Protein AF-A0A2T6ZK04-F1 (afdb_monomer)

Solvent-accessible surface area (backbone atoms only — not comparable to full-atom values): 5950 Å² total; per-residue (Å²): 141,82,86,78,81,76,78,83,71,52,70,70,60,54,52,53,50,53,51,56,56,66,71,62,69,78,80,78,66,88,85,52,74,98,58,78,58,66,73,58,50,54,49,48,51,53,45,33,52,49,27,59,51,40,51,54,49,43,73,79,47,83,44,73,69,55,51,56,50,27,62,67,30,47,61,54,37,50,54,49,50,53,50,52,50,52,50,51,53,52,55,50,57,60,62,76,76,111

pLDDT: mean 76.39, std 15.2, range [36.91, 92.81]

Structure (mmCIF, N/CA/C/O backbone):
data_AF-A0A2T6ZK04-F1
#
_entry.id   AF-A0A2T6ZK04-F1
#
loop_
_atom_site.group_PDB
_atom_site.id
_atom_site.type_symbol
_atom_site.label_atom_id
_atom_site.label_alt_id
_atom_site.label_comp_id
_atom_site.label_asym_id
_atom_site.label_entity_id
_atom_site.label_s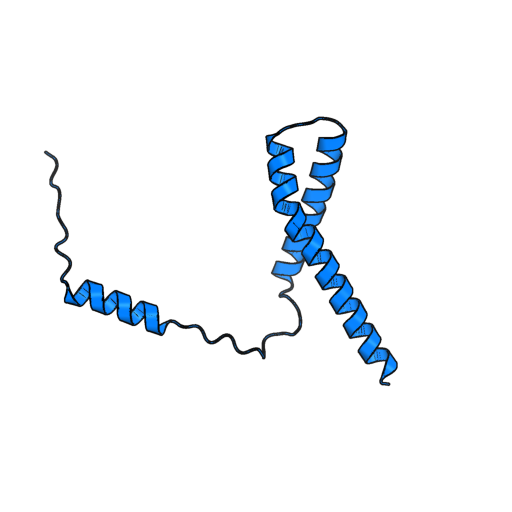eq_id
_atom_site.pdbx_PDB_ins_code
_atom_site.Cartn_x
_atom_site.Cartn_y
_atom_site.Cartn_z
_atom_site.occupancy
_atom_site.B_iso_or_equiv
_atom_site.auth_seq_id
_atom_site.auth_comp_id
_atom_site.auth_asym_id
_atom_site.auth_atom_id
_atom_site.pdbx_PDB_model_num
ATOM 1 N N . MET A 1 1 ? 16.260 -4.829 47.580 1.00 36.91 1 MET A N 1
ATOM 2 C CA . MET A 1 1 ? 17.558 -5.116 46.929 1.00 36.91 1 MET A CA 1
ATOM 3 C C . MET A 1 1 ? 17.395 -4.903 45.430 1.00 36.91 1 MET A C 1
ATOM 5 O O . MET A 1 1 ? 16.791 -5.739 44.778 1.00 36.91 1 MET A O 1
ATOM 9 N N . ILE A 1 2 ? 17.830 -3.757 44.896 1.00 43.19 2 ILE A N 1
ATOM 10 C CA . ILE A 1 2 ? 17.818 -3.479 43.449 1.00 43.19 2 ILE A CA 1
ATOM 11 C C . ILE A 1 2 ? 19.237 -3.049 43.075 1.00 43.19 2 ILE A C 1
ATOM 13 O O . ILE A 1 2 ? 19.604 -1.885 43.224 1.00 43.19 2 ILE A O 1
ATOM 17 N N . SER A 1 3 ? 20.051 -4.012 42.643 1.00 40.56 3 SER A N 1
ATOM 18 C CA . SER A 1 3 ? 21.375 -3.750 42.079 1.00 40.56 3 SER A CA 1
ATOM 19 C C . SER A 1 3 ? 21.208 -3.163 40.681 1.00 40.56 3 SER A C 1
ATOM 21 O O . SER A 1 3 ? 20.950 -3.879 39.717 1.00 40.56 3 SER A O 1
ATOM 23 N N . ARG A 1 4 ? 21.344 -1.842 40.561 1.00 50.66 4 ARG A N 1
ATOM 24 C CA . ARG A 1 4 ? 21.503 -1.166 39.270 1.00 50.66 4 ARG A CA 1
ATOM 25 C C . ARG A 1 4 ? 22.953 -1.350 38.818 1.00 50.66 4 ARG A C 1
ATOM 27 O O . ARG A 1 4 ? 23.817 -0.564 39.192 1.00 50.66 4 ARG A O 1
ATOM 34 N N . MET A 1 5 ? 23.234 -2.398 38.042 1.00 48.59 5 MET A N 1
ATOM 35 C CA . MET A 1 5 ? 24.514 -2.512 37.336 1.00 48.59 5 MET A CA 1
ATOM 36 C C . MET A 1 5 ? 24.555 -1.452 36.233 1.00 48.59 5 MET A C 1
ATOM 38 O O . MET A 1 5 ? 24.001 -1.633 35.153 1.00 48.59 5 MET A O 1
ATOM 42 N N . ALA A 1 6 ? 25.191 -0.319 36.519 1.00 60.34 6 ALA A N 1
ATOM 43 C CA . ALA A 1 6 ? 25.561 0.645 35.498 1.00 60.34 6 ALA A CA 1
ATOM 44 C C . ALA A 1 6 ? 26.675 0.025 34.641 1.00 60.34 6 ALA A C 1
ATOM 46 O O . ALA A 1 6 ? 27.820 -0.090 35.076 1.00 60.34 6 ALA A O 1
ATOM 47 N N . THR A 1 7 ? 26.344 -0.416 33.427 1.00 63.53 7 THR A N 1
ATOM 48 C CA . THR A 1 7 ? 27.336 -0.860 32.444 1.00 63.53 7 THR A CA 1
ATOM 49 C C . THR A 1 7 ? 28.145 0.349 31.987 1.00 63.53 7 THR A C 1
ATOM 51 O O . THR A 1 7 ? 27.724 1.091 31.096 1.00 63.53 7 THR A O 1
ATOM 54 N N . TYR A 1 8 ? 29.301 0.565 32.617 1.00 67.19 8 TYR A N 1
ATOM 55 C CA . TYR A 1 8 ? 30.255 1.599 32.226 1.00 67.19 8 TYR A CA 1
ATOM 56 C C . TYR A 1 8 ? 30.794 1.255 30.834 1.00 67.19 8 TYR A C 1
ATOM 58 O O . TYR A 1 8 ? 31.702 0.444 30.663 1.00 67.19 8 TYR A O 1
ATOM 66 N N . THR A 1 9 ? 30.162 1.815 29.806 1.00 70.25 9 THR A N 1
ATOM 67 C CA . THR A 1 9 ? 30.551 1.571 28.419 1.00 70.25 9 THR A CA 1
ATOM 68 C C . THR A 1 9 ? 31.604 2.605 28.056 1.00 70.25 9 THR A C 1
ATOM 70 O O . THR A 1 9 ? 31.360 3.804 28.159 1.00 70.25 9 THR A O 1
ATOM 73 N N . CYS A 1 10 ? 32.795 2.157 27.667 1.00 80.69 10 CYS A N 1
ATOM 74 C CA . CYS A 1 10 ? 33.911 3.059 27.413 1.00 80.69 10 CYS A CA 1
ATOM 75 C C . CYS A 1 10 ? 33.597 4.044 26.269 1.00 80.69 10 CYS A C 1
ATOM 77 O O . CYS A 1 10 ? 32.984 3.658 25.272 1.00 80.69 10 CYS A O 1
ATOM 79 N N . HIS A 1 11 ? 34.057 5.299 26.352 1.00 72.94 11 HIS A N 1
ATOM 80 C CA . HIS A 1 11 ? 33.819 6.296 25.292 1.00 72.94 11 HIS A CA 1
ATOM 81 C C . HIS A 1 11 ? 34.332 5.811 23.920 1.00 72.94 11 HIS A C 1
ATOM 83 O O . HIS A 1 11 ? 33.678 5.979 22.892 1.00 72.94 11 HIS A O 1
ATOM 89 N N . ARG A 1 12 ? 35.454 5.077 23.916 1.00 70.25 12 ARG A N 1
ATOM 90 C CA . ARG A 1 12 ? 36.035 4.423 22.729 1.00 70.25 12 ARG A CA 1
ATOM 91 C C . ARG A 1 12 ? 35.103 3.372 22.106 1.00 70.25 12 ARG A C 1
ATOM 93 O O . ARG A 1 12 ? 35.085 3.194 20.893 1.00 70.25 12 ARG A O 1
ATOM 100 N N . CYS A 1 13 ? 34.296 2.710 22.930 1.00 74.69 13 CYS A N 1
ATOM 101 C CA . CYS A 1 13 ? 33.348 1.669 22.550 1.00 74.69 13 CYS A CA 1
ATOM 102 C C . CYS A 1 13 ? 32.076 2.270 21.924 1.00 74.69 13 CYS A C 1
ATOM 104 O O . CYS A 1 13 ? 31.483 1.673 21.024 1.00 74.69 13 CYS A O 1
ATOM 106 N N . VAL A 1 14 ? 31.662 3.455 22.389 1.00 72.56 14 VAL A N 1
ATOM 107 C CA . VAL A 1 14 ? 30.543 4.226 21.822 1.00 72.56 14 VAL A CA 1
ATOM 108 C C . VAL A 1 14 ? 30.942 4.806 20.463 1.00 72.56 14 VAL A C 1
ATOM 110 O O . VAL A 1 14 ? 30.241 4.596 19.474 1.00 72.56 14 VAL A O 1
ATOM 113 N N . PHE A 1 15 ? 32.123 5.423 20.379 1.00 69.75 15 PHE A N 1
ATOM 114 C CA . PHE A 1 15 ? 32.655 5.958 19.122 1.00 69.75 15 PHE A CA 1
ATOM 115 C C . PHE A 1 15 ? 32.934 4.870 18.077 1.00 69.75 15 PHE A C 1
ATOM 117 O O . PHE A 1 15 ? 32.605 5.038 16.905 1.00 69.75 15 PHE A O 1
ATOM 124 N N . GLY A 1 16 ? 33.467 3.715 18.490 1.00 65.75 16 GLY A N 1
ATOM 125 C CA . GLY A 1 16 ? 33.693 2.584 17.586 1.00 65.75 16 GLY A CA 1
ATOM 126 C C . GLY A 1 16 ? 32.404 2.020 16.973 1.00 65.75 16 GLY A C 1
ATOM 127 O O . GLY A 1 16 ? 32.406 1.603 15.814 1.00 65.75 16 GLY A O 1
ATOM 128 N N . ARG A 1 17 ? 31.284 2.044 17.712 1.00 63.56 17 ARG A N 1
ATOM 129 C CA . ARG A 1 17 ? 29.964 1.657 17.181 1.00 63.56 17 ARG A CA 1
ATOM 130 C C . ARG A 1 17 ? 29.403 2.688 16.205 1.00 63.56 17 ARG A C 1
ATOM 132 O O . ARG A 1 17 ? 28.879 2.292 15.168 1.00 63.56 17 ARG A O 1
ATOM 139 N N . LEU A 1 18 ? 29.544 3.979 16.503 1.00 63.19 18 LEU A N 1
ATOM 140 C CA . LEU A 1 18 ? 29.098 5.064 15.620 1.00 63.19 18 LEU A CA 1
ATOM 141 C C . LEU A 1 18 ? 29.829 5.033 14.272 1.00 63.19 18 LEU A C 1
ATOM 143 O O . LEU A 1 18 ? 29.189 5.116 13.227 1.00 63.19 18 LEU A O 1
ATOM 147 N N . LEU A 1 19 ? 31.146 4.813 14.286 1.00 60.41 19 LEU A N 1
ATOM 148 C CA . LEU A 1 19 ? 31.934 4.694 13.058 1.00 60.41 19 LEU A CA 1
ATOM 149 C C . LEU A 1 19 ? 31.547 3.447 12.250 1.00 60.41 19 LEU A C 1
ATOM 151 O O . LEU A 1 19 ? 31.339 3.548 11.046 1.00 60.41 19 LEU A O 1
ATOM 155 N N . ARG A 1 20 ? 31.359 2.280 12.887 1.00 58.91 20 ARG A N 1
ATOM 156 C CA . ARG A 1 20 ? 30.884 1.072 12.177 1.00 58.91 20 ARG A CA 1
ATOM 157 C C . ARG A 1 20 ? 29.493 1.243 11.560 1.00 58.91 20 ARG A C 1
ATOM 159 O O . ARG A 1 20 ? 29.263 0.701 10.486 1.00 58.91 20 ARG A O 1
ATOM 166 N N . SER A 1 21 ? 28.598 1.986 12.212 1.00 58.81 21 SER A N 1
ATOM 167 C CA . SER A 1 21 ? 27.274 2.331 11.675 1.00 58.81 21 SER A CA 1
ATOM 168 C C . SER A 1 21 ? 27.382 3.228 10.435 1.00 58.81 21 SER A C 1
ATOM 170 O O . SER A 1 21 ? 26.755 2.954 9.415 1.00 58.81 21 SER A O 1
ATOM 172 N N . ALA A 1 22 ? 28.251 4.244 10.475 1.00 60.31 22 ALA A N 1
ATOM 173 C CA . ALA A 1 22 ? 28.469 5.153 9.348 1.00 60.31 22 ALA A CA 1
ATOM 174 C C . ALA A 1 22 ? 29.047 4.448 8.103 1.00 60.31 22 ALA A C 1
ATOM 176 O O . ALA A 1 22 ? 28.723 4.815 6.977 1.00 60.31 22 ALA A O 1
ATOM 177 N N . PHE A 1 23 ? 29.853 3.397 8.292 1.00 58.03 23 PHE A N 1
ATOM 178 C CA . PHE A 1 23 ? 30.409 2.594 7.195 1.00 58.03 23 PHE A CA 1
ATOM 179 C C . PHE A 1 23 ? 29.443 1.542 6.620 1.00 58.03 23 PHE A C 1
ATOM 181 O O . PHE A 1 23 ? 29.790 0.868 5.653 1.00 58.03 23 PHE A O 1
ATOM 188 N N . GLN A 1 24 ? 28.220 1.412 7.148 1.00 61.66 24 GLN A N 1
ATOM 189 C CA . GLN A 1 24 ? 27.156 0.595 6.546 1.00 61.66 24 GLN A CA 1
ATOM 190 C C . GLN A 1 24 ? 26.267 1.408 5.589 1.00 61.66 24 GLN A C 1
ATOM 192 O O . GLN A 1 24 ? 25.062 1.175 5.487 1.00 61.66 24 GLN A O 1
ATOM 197 N N . LEU A 1 25 ? 26.854 2.346 4.845 1.00 63.22 25 LEU A N 1
ATOM 198 C CA . LEU A 1 25 ? 26.214 2.926 3.668 1.00 63.22 25 LEU A CA 1
ATOM 199 C C . LEU A 1 25 ? 26.089 1.826 2.604 1.00 63.22 25 LEU A C 1
ATOM 201 O O . LEU A 1 25 ? 27.010 1.569 1.831 1.00 63.22 25 LEU A O 1
ATOM 205 N N . ARG A 1 26 ? 24.945 1.131 2.584 1.00 63.69 26 ARG A N 1
ATOM 206 C CA . ARG A 1 26 ? 24.560 0.269 1.461 1.00 63.69 26 ARG A CA 1
ATOM 207 C C . ARG A 1 26 ? 24.479 1.144 0.212 1.00 63.69 26 ARG A C 1
ATOM 209 O O . ARG A 1 26 ? 23.499 1.856 0.018 1.00 63.69 26 ARG A O 1
ATOM 216 N N . PHE A 1 27 ? 25.492 1.065 -0.643 1.00 60.41 27 PHE A N 1
ATOM 217 C CA . PHE A 1 27 ? 25.380 1.518 -2.022 1.00 60.41 27 PHE A CA 1
ATO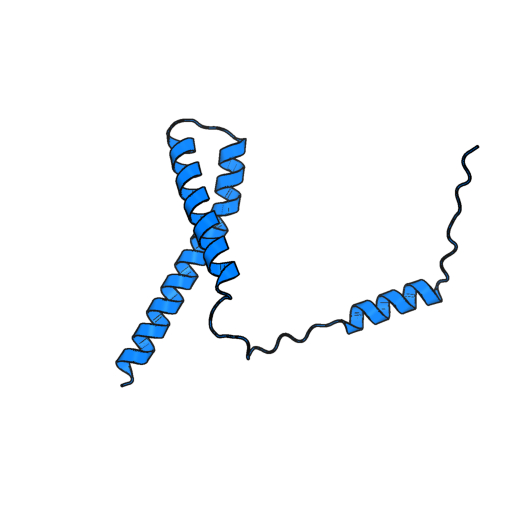M 218 C C . PHE A 1 27 ? 24.352 0.628 -2.724 1.00 60.41 27 PHE A C 1
ATOM 220 O O . PHE A 1 27 ? 24.604 -0.545 -2.993 1.00 60.41 27 PHE A O 1
ATOM 227 N N . GLN A 1 28 ? 23.161 1.169 -2.970 1.00 58.09 28 GLN A N 1
ATOM 228 C CA . GLN A 1 28 ? 22.163 0.520 -3.808 1.00 58.09 28 GLN A CA 1
ATOM 229 C C . GLN A 1 28 ? 22.526 0.846 -5.262 1.00 58.09 28 GLN A C 1
ATOM 231 O O . GLN A 1 28 ? 22.356 1.978 -5.708 1.00 58.09 28 GLN A O 1
ATOM 236 N N . SER A 1 29 ? 23.099 -0.113 -5.992 1.00 58.44 29 SER A N 1
ATOM 237 C CA . SER A 1 29 ? 23.317 0.056 -7.430 1.00 58.44 29 SER A CA 1
ATOM 238 C C . SER A 1 29 ? 21.960 0.151 -8.129 1.00 58.44 29 SER A C 1
ATOM 240 O O . SER A 1 29 ? 21.108 -0.711 -7.914 1.00 58.44 29 SER A O 1
ATOM 242 N N . SER A 1 30 ? 21.776 1.127 -9.016 1.00 60.38 30 SER A N 1
ATOM 243 C CA . SER A 1 30 ? 20.589 1.244 -9.881 1.00 60.38 30 SER A CA 1
ATOM 244 C C . SER A 1 30 ? 20.423 0.077 -10.869 1.00 60.38 30 SER A C 1
ATOM 246 O O . SER A 1 30 ? 19.406 -0.012 -11.548 1.00 60.38 30 SER A O 1
ATOM 248 N N . VAL A 1 31 ? 21.378 -0.860 -10.911 1.00 56.25 31 VAL A N 1
ATOM 249 C CA . VAL A 1 31 ? 21.324 -2.129 -11.661 1.00 56.25 31 VAL A CA 1
ATOM 250 C C . VAL A 1 31 ? 20.538 -3.208 -10.890 1.00 56.25 31 VAL A C 1
ATOM 252 O O . VAL A 1 31 ? 20.889 -4.385 -10.880 1.00 56.25 31 VAL A O 1
ATOM 255 N N . GLY A 1 32 ? 19.495 -2.802 -10.167 1.00 59.03 32 GLY A N 1
ATOM 256 C CA . GLY A 1 32 ? 18.512 -3.727 -9.610 1.00 59.03 32 GLY A CA 1
ATOM 257 C C . GLY A 1 32 ? 17.554 -4.221 -10.700 1.00 59.03 32 GLY A C 1
ATOM 258 O O . GLY A 1 32 ? 17.509 -3.642 -11.789 1.00 59.03 32 GLY A O 1
ATOM 259 N N . PRO A 1 33 ? 16.770 -5.281 -10.442 1.00 59.78 33 PRO A N 1
ATOM 260 C CA . PRO A 1 33 ? 15.706 -5.678 -11.356 1.00 59.78 33 PRO A CA 1
ATOM 261 C C . PRO A 1 33 ? 14.807 -4.470 -11.659 1.00 59.78 33 PRO A C 1
ATOM 263 O O . PRO A 1 33 ? 14.380 -3.762 -10.748 1.00 59.78 33 PRO A O 1
ATOM 266 N N . LYS A 1 34 ? 14.510 -4.241 -12.947 1.00 66.94 34 LYS A N 1
ATOM 267 C CA . LYS A 1 34 ? 13.603 -3.170 -13.418 1.00 66.94 34 LYS A CA 1
ATOM 268 C C . LYS A 1 34 ? 12.171 -3.327 -12.881 1.00 66.94 34 LYS A C 1
ATOM 270 O O . LYS A 1 34 ? 11.352 -2.426 -13.024 1.00 66.94 34 LYS A O 1
ATOM 275 N N . PHE A 1 35 ? 11.880 -4.478 -12.278 1.00 71.94 35 PHE A N 1
ATOM 276 C CA . PHE A 1 35 ? 10.588 -4.861 -11.738 1.00 71.94 35 PHE A CA 1
ATOM 277 C C . PHE A 1 35 ? 10.683 -5.091 -10.230 1.00 71.94 35 PHE A C 1
ATOM 279 O O . PHE A 1 35 ? 11.725 -5.490 -9.703 1.00 71.94 35 PHE A O 1
ATOM 286 N N . LEU A 1 36 ? 9.574 -4.842 -9.535 1.00 75.38 36 LEU A N 1
ATOM 287 C CA . LEU A 1 36 ? 9.446 -5.151 -8.120 1.00 75.38 36 LEU A CA 1
ATOM 288 C C . LEU A 1 36 ? 9.539 -6.665 -7.914 1.00 75.38 36 LEU A C 1
ATOM 290 O O . LEU A 1 36 ? 9.078 -7.445 -8.742 1.00 75.38 36 LEU A O 1
ATOM 294 N N . ALA A 1 37 ? 10.099 -7.080 -6.779 1.00 83.75 37 ALA A N 1
ATOM 295 C CA . ALA A 1 37 ? 10.083 -8.485 -6.394 1.00 83.75 37 ALA A CA 1
ATOM 296 C C . ALA A 1 37 ? 8.632 -8.992 -6.282 1.00 83.75 37 ALA A C 1
ATOM 298 O O . ALA A 1 37 ? 7.799 -8.340 -5.646 1.00 83.75 37 ALA A O 1
ATOM 299 N N . ASP A 1 38 ? 8.345 -10.181 -6.818 1.00 83.12 38 ASP A N 1
ATOM 300 C CA . ASP A 1 38 ? 6.985 -10.747 -6.879 1.00 83.12 38 ASP A CA 1
ATOM 301 C C . ASP A 1 38 ? 6.283 -10.807 -5.516 1.00 83.12 38 ASP A C 1
ATOM 303 O O . ASP A 1 38 ? 5.078 -10.575 -5.401 1.00 83.12 38 ASP A O 1
ATOM 307 N N . GLY A 1 39 ? 7.039 -11.070 -4.445 1.00 86.38 39 GLY A N 1
ATOM 308 C CA . GLY A 1 39 ? 6.508 -11.081 -3.081 1.00 86.38 39 GLY A CA 1
ATOM 309 C C . GLY A 1 39 ? 6.000 -9.710 -2.618 1.00 86.38 39 GLY A C 1
ATOM 310 O O . GLY A 1 39 ? 4.980 -9.629 -1.930 1.00 86.38 39 GLY A O 1
ATOM 311 N N . LEU A 1 40 ? 6.672 -8.627 -3.022 1.00 85.81 40 LEU A N 1
ATOM 312 C CA . LEU A 1 40 ? 6.225 -7.261 -2.741 1.00 85.81 40 LEU A CA 1
ATOM 313 C C . LEU A 1 40 ? 4.992 -6.912 -3.572 1.00 85.81 40 LEU A C 1
ATOM 315 O O . LEU A 1 40 ? 4.06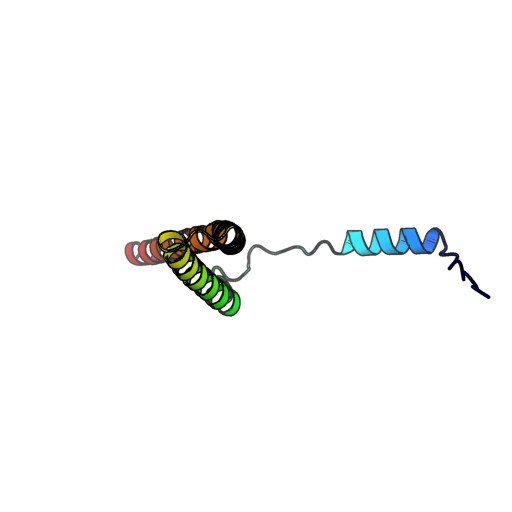0 -6.317 -3.035 1.00 85.81 40 LEU A O 1
ATOM 319 N N . LEU A 1 41 ? 4.949 -7.347 -4.834 1.00 88.44 41 LEU A N 1
ATOM 320 C CA . LEU A 1 41 ? 3.787 -7.164 -5.704 1.00 88.44 41 LEU A CA 1
ATOM 321 C C . LEU A 1 41 ? 2.538 -7.856 -5.160 1.00 88.44 41 LEU A C 1
ATOM 323 O O . LEU A 1 41 ? 1.504 -7.207 -5.003 1.00 88.44 41 LEU A O 1
ATOM 327 N N . ARG A 1 42 ? 2.637 -9.136 -4.779 1.00 89.38 42 ARG A N 1
ATOM 328 C CA . ARG A 1 42 ? 1.525 -9.865 -4.141 1.00 89.38 42 ARG A CA 1
ATOM 329 C C . ARG A 1 42 ? 1.033 -9.163 -2.884 1.00 89.38 42 ARG A C 1
ATOM 331 O O . ARG A 1 42 ? -0.171 -9.066 -2.661 1.00 89.38 42 ARG A O 1
ATOM 338 N N . ARG A 1 43 ? 1.956 -8.668 -2.057 1.00 90.56 43 ARG A N 1
ATOM 339 C CA . ARG A 1 43 ? 1.593 -7.963 -0.827 1.00 90.56 43 ARG A CA 1
ATOM 340 C C . ARG A 1 43 ? 0.892 -6.641 -1.122 1.00 90.56 43 ARG A C 1
ATOM 342 O O . ARG A 1 43 ? -0.116 -6.352 -0.488 1.00 90.56 43 ARG A O 1
ATOM 349 N N . ALA A 1 44 ? 1.385 -5.864 -2.084 1.00 89.81 44 ALA A N 1
ATOM 350 C CA . ALA A 1 44 ? 0.740 -4.625 -2.506 1.00 89.81 44 ALA A CA 1
ATOM 351 C C . ALA A 1 44 ? -0.682 -4.891 -3.028 1.00 89.81 44 ALA A C 1
ATOM 353 O O . ALA A 1 44 ? -1.619 -4.215 -2.609 1.00 89.81 44 ALA A O 1
ATOM 354 N N . GLN A 1 45 ? -0.869 -5.925 -3.856 1.00 91.44 45 GLN A N 1
ATOM 355 C CA . GLN A 1 45 ? -2.188 -6.336 -4.354 1.00 91.44 45 GLN A CA 1
ATOM 356 C C . GLN A 1 45 ? -3.134 -6.728 -3.217 1.00 91.44 45 GLN A C 1
ATOM 358 O O . GLN A 1 45 ? -4.281 -6.289 -3.184 1.00 91.44 45 GLN A O 1
ATOM 363 N N . GLN A 1 46 ? -2.648 -7.504 -2.246 1.00 92.81 46 GLN A N 1
ATOM 364 C CA . GLN A 1 46 ? -3.438 -7.884 -1.078 1.00 92.81 46 GLN A CA 1
ATOM 365 C C . GLN A 1 46 ? -3.887 -6.657 -0.270 1.00 92.81 46 GLN A C 1
ATOM 367 O O . GLN A 1 46 ? -5.054 -6.570 0.104 1.00 92.81 46 GLN A O 1
ATOM 372 N N . LEU A 1 47 ? -2.987 -5.695 -0.044 1.00 91.75 47 LEU A N 1
ATOM 373 C CA . LEU A 1 47 ? -3.299 -4.447 0.659 1.00 91.75 47 LEU A CA 1
ATOM 374 C C . LEU A 1 47 ? -4.277 -3.563 -0.128 1.00 91.75 47 LEU A C 1
ATOM 376 O O . LEU A 1 47 ? -5.151 -2.941 0.470 1.00 91.75 47 LEU A O 1
ATOM 380 N N . SER A 1 48 ? -4.177 -3.540 -1.458 1.00 91.38 48 SER A N 1
ATOM 381 C CA . SER A 1 48 ? -5.129 -2.832 -2.321 1.00 91.38 48 SER A CA 1
ATOM 382 C C . SER A 1 48 ? -6.526 -3.462 -2.270 1.00 91.38 48 SER A C 1
ATOM 384 O O . SER A 1 48 ? -7.528 -2.753 -2.194 1.00 91.38 48 SER A O 1
ATOM 386 N N . ASN A 1 49 ? -6.611 -4.794 -2.263 1.00 92.12 49 ASN A N 1
ATOM 387 C CA . ASN A 1 49 ? -7.885 -5.497 -2.113 1.00 92.12 49 ASN A CA 1
ATOM 388 C C . ASN A 1 49 ? -8.501 -5.219 -0.738 1.00 92.12 49 ASN A C 1
ATOM 390 O O . ASN A 1 49 ? -9.694 -4.933 -0.641 1.00 92.12 49 ASN A O 1
ATOM 394 N N . GLU A 1 50 ? -7.680 -5.234 0.313 1.00 92.44 50 GLU A N 1
ATOM 395 C CA . GLU A 1 50 ? -8.105 -4.875 1.663 1.00 92.44 50 GLU A CA 1
ATOM 396 C C . GLU A 1 50 ? -8.639 -3.436 1.728 1.00 92.44 50 GLU A C 1
ATOM 398 O O . GLU A 1 50 ? -9.714 -3.222 2.280 1.00 92.44 50 GLU A O 1
ATOM 403 N N . HIS A 1 51 ? -7.954 -2.470 1.104 1.00 92.81 51 HIS A N 1
ATOM 404 C CA . HIS A 1 51 ? -8.423 -1.085 1.001 1.00 92.81 51 HIS A CA 1
ATOM 405 C C . HIS A 1 51 ? -9.823 -1.003 0.387 1.00 92.81 51 HIS A C 1
ATOM 407 O O . HIS A 1 51 ? -10.718 -0.421 0.989 1.00 92.81 51 HIS A O 1
ATOM 413 N N . SER A 1 52 ? -10.039 -1.662 -0.756 1.00 90.44 52 SER A N 1
ATOM 414 C CA . SER A 1 52 ? -11.346 -1.661 -1.426 1.00 90.44 52 SER A CA 1
ATOM 415 C C . SER A 1 52 ? -12.455 -2.306 -0.582 1.00 90.44 52 SER A C 1
ATOM 417 O O . SER A 1 52 ? -13.611 -1.891 -0.645 1.00 90.44 52 SER A O 1
ATOM 419 N N . GLY A 1 53 ? -12.114 -3.312 0.230 1.00 90.69 53 GLY A N 1
ATOM 420 C CA . GLY A 1 53 ? -13.043 -3.928 1.176 1.00 90.69 53 GLY A CA 1
ATOM 421 C C . GLY A 1 53 ? -13.390 -2.992 2.332 1.00 90.69 53 GLY A C 1
ATOM 422 O O . GLY A 1 53 ? -14.560 -2.868 2.688 1.00 90.69 53 GLY A O 1
ATOM 423 N N . LEU A 1 54 ? -12.390 -2.297 2.880 1.00 90.56 54 LEU A N 1
ATOM 424 C CA . LEU A 1 54 ? -12.583 -1.317 3.947 1.00 90.56 54 LEU A CA 1
ATOM 425 C C . LEU A 1 54 ? -13.385 -0.103 3.473 1.00 90.56 54 LEU A C 1
ATOM 427 O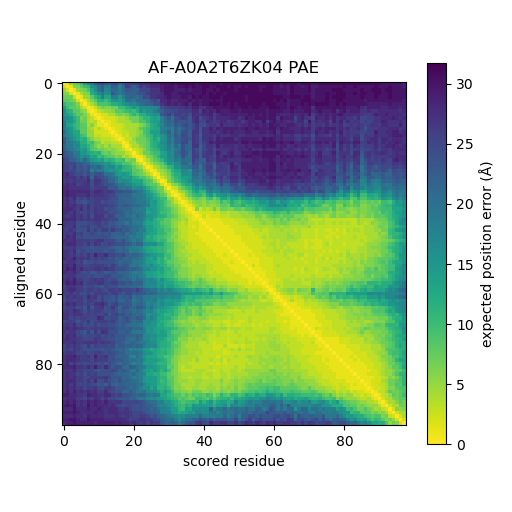 O . LEU A 1 54 ? -14.238 0.357 4.219 1.00 90.56 54 LEU A O 1
ATOM 431 N N . GLU A 1 55 ? -13.162 0.387 2.250 1.00 88.94 55 GLU A N 1
ATOM 432 C CA . GLU A 1 55 ? -13.948 1.485 1.668 1.00 88.94 55 GLU A CA 1
ATOM 433 C C . GLU A 1 55 ? -15.429 1.123 1.536 1.00 88.94 55 GLU A C 1
ATOM 435 O O . GLU A 1 55 ? -16.285 1.927 1.898 1.00 88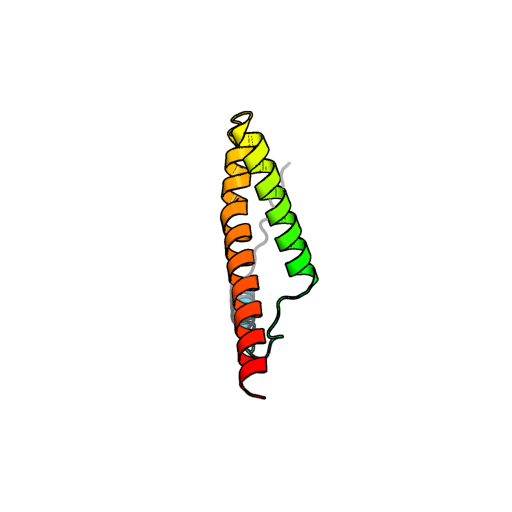.94 55 GLU A O 1
ATOM 440 N N . LYS A 1 56 ? -15.741 -0.102 1.090 1.00 91.19 56 LYS A N 1
ATOM 441 C CA . LYS A 1 56 ? -17.126 -0.596 1.032 1.00 91.19 56 LYS A CA 1
ATOM 442 C C . LYS A 1 56 ? -17.760 -0.652 2.421 1.00 91.19 56 LYS A C 1
ATOM 444 O O . LYS A 1 56 ? -18.851 -0.137 2.614 1.00 91.19 56 LYS A O 1
ATOM 449 N N . GLN A 1 57 ? -17.045 -1.206 3.400 1.00 88.88 57 GLN A N 1
ATOM 450 C CA . GLN A 1 57 ? -17.531 -1.271 4.783 1.00 88.88 57 GLN A CA 1
ATOM 451 C C . GLN A 1 57 ? -17.751 0.119 5.392 1.00 88.88 57 GLN A C 1
A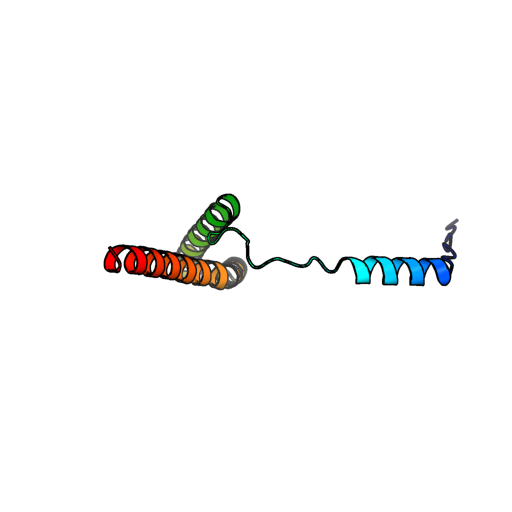TOM 453 O O . GLN A 1 57 ? -18.701 0.311 6.148 1.00 88.88 57 GLN A O 1
ATOM 458 N N . LEU A 1 58 ? -16.895 1.085 5.049 1.00 89.06 58 LEU A N 1
ATOM 459 C CA . LEU A 1 58 ? -17.029 2.475 5.478 1.00 89.06 58 LEU A CA 1
ATOM 460 C C . LEU A 1 58 ? -18.225 3.187 4.846 1.00 89.06 58 LEU A C 1
ATOM 462 O O . LEU A 1 58 ? -18.795 4.068 5.488 1.00 89.06 58 LEU A O 1
ATOM 466 N N . ALA A 1 59 ? -18.564 2.839 3.602 1.00 88.12 59 ALA A N 1
ATOM 467 C CA . ALA A 1 59 ? -19.721 3.388 2.906 1.00 88.12 59 ALA A CA 1
ATOM 468 C C . ALA A 1 59 ? -21.034 2.952 3.574 1.00 88.12 59 ALA A C 1
ATOM 470 O O . ALA A 1 59 ? -21.950 3.762 3.692 1.00 88.12 59 ALA A O 1
ATOM 471 N N . ASP A 1 60 ? -21.092 1.709 4.062 1.00 89.69 60 ASP A N 1
ATOM 472 C CA . ASP A 1 60 ? -22.261 1.169 4.763 1.00 89.69 60 ASP A CA 1
ATOM 473 C C . ASP A 1 60 ? -22.327 1.625 6.232 1.00 89.69 60 ASP A C 1
ATOM 475 O O . ASP A 1 60 ? -23.398 1.940 6.751 1.00 89.69 60 ASP A O 1
ATOM 479 N N . SER A 1 61 ? -21.184 1.660 6.928 1.00 86.50 61 SER A N 1
ATOM 480 C CA . SER A 1 61 ? -21.110 2.033 8.344 1.00 86.50 61 SER A CA 1
ATOM 481 C C . SER A 1 61 ? -19.779 2.697 8.698 1.00 86.50 61 SER A C 1
ATOM 483 O O . SER A 1 61 ? -18.702 2.113 8.569 1.00 86.50 61 SER A O 1
ATOM 485 N N . TYR A 1 62 ? -19.842 3.934 9.190 1.00 86.56 62 TYR A N 1
ATOM 486 C CA . TYR A 1 62 ? -18.635 4.679 9.526 1.00 86.56 62 TYR A CA 1
ATOM 487 C C . TYR A 1 62 ? -18.031 4.220 10.863 1.00 86.56 62 TYR A C 1
ATOM 489 O O . TYR A 1 62 ? -18.549 4.533 11.936 1.00 86.56 62 TYR A O 1
ATOM 497 N N . ASP A 1 63 ? -16.880 3.543 10.801 1.00 90.62 63 ASP A N 1
ATOM 498 C CA . ASP A 1 63 ? -16.016 3.257 11.953 1.00 90.62 63 ASP A CA 1
ATOM 499 C C . ASP A 1 63 ? -14.674 3.992 11.805 1.00 90.62 63 ASP A C 1
ATOM 501 O O . ASP A 1 63 ? -13.900 3.761 10.871 1.00 90.62 63 ASP A O 1
ATOM 505 N N . LYS A 1 64 ? -14.351 4.847 12.782 1.00 90.00 64 LYS A N 1
ATOM 506 C CA . LYS A 1 64 ? -13.103 5.622 12.849 1.00 90.00 64 LYS A CA 1
ATOM 507 C C . LYS A 1 64 ? -11.847 4.745 12.743 1.00 90.00 64 LYS A C 1
ATOM 509 O O . LYS A 1 64 ? -10.840 5.177 12.171 1.00 90.00 64 LYS A O 1
ATOM 514 N N . LYS A 1 65 ? -11.867 3.525 13.292 1.00 88.44 65 LYS A N 1
ATOM 515 C CA . LYS A 1 65 ? -10.716 2.607 13.244 1.00 88.44 65 LYS A CA 1
ATOM 516 C C . LYS A 1 65 ? -10.501 2.063 11.833 1.00 88.44 65 LYS A C 1
ATOM 518 O O . LYS A 1 65 ? -9.363 2.051 11.358 1.00 88.44 65 LYS A O 1
ATOM 523 N N . LEU A 1 66 ? -11.580 1.672 11.156 1.00 87.81 66 LEU A N 1
ATOM 524 C CA . LEU A 1 66 ? -11.535 1.207 9.768 1.00 87.81 66 LEU A CA 1
ATOM 525 C C . LEU A 1 66 ? -11.159 2.350 8.819 1.00 87.81 66 LEU A C 1
ATOM 527 O O . LEU A 1 66 ? -10.305 2.158 7.958 1.00 87.81 66 LEU A O 1
ATOM 531 N N . ALA A 1 67 ? -11.672 3.560 9.059 1.00 86.00 67 ALA A N 1
ATOM 532 C CA . ALA A 1 67 ? -11.348 4.759 8.287 1.00 86.00 67 ALA A CA 1
ATOM 533 C C . ALA A 1 67 ? -9.852 5.087 8.338 1.00 86.00 67 ALA A C 1
ATOM 535 O O . ALA A 1 67 ? -9.218 5.365 7.322 1.00 86.00 67 ALA A O 1
ATOM 536 N N . THR A 1 68 ? -9.261 4.990 9.532 1.00 90.31 68 THR A N 1
ATOM 537 C CA . THR A 1 68 ? -7.826 5.227 9.729 1.00 90.31 68 THR A CA 1
ATOM 538 C C . THR A 1 68 ? -6.989 4.182 8.991 1.00 90.31 68 THR A C 1
ATOM 540 O O . THR A 1 68 ? -5.945 4.501 8.424 1.00 90.31 68 THR A O 1
ATOM 543 N N . ARG A 1 69 ? -7.438 2.921 8.979 1.00 89.88 69 ARG A N 1
ATOM 544 C CA . ARG A 1 69 ? -6.758 1.842 8.257 1.00 89.88 69 ARG A CA 1
ATOM 545 C C . ARG A 1 69 ? -6.875 2.016 6.743 1.00 89.88 69 ARG A C 1
ATOM 547 O O . ARG A 1 69 ? -5.852 1.930 6.074 1.00 89.88 69 ARG A O 1
ATOM 554 N N . ALA A 1 70 ? -8.063 2.335 6.230 1.00 88.25 70 ALA A N 1
ATOM 555 C CA . ALA A 1 70 ? -8.273 2.659 4.822 1.00 88.25 70 ALA A CA 1
ATOM 556 C C . ALA A 1 70 ? -7.363 3.821 4.388 1.00 88.25 70 ALA A C 1
ATOM 558 O O . ALA A 1 70 ? -6.554 3.657 3.483 1.00 88.25 70 ALA A O 1
ATOM 559 N N . GLY A 1 71 ? -7.338 4.928 5.137 1.00 89.06 71 GLY A N 1
ATOM 560 C CA . GLY A 1 71 ? -6.455 6.062 4.834 1.00 89.06 71 GLY A CA 1
ATOM 561 C C . GLY A 1 71 ? -4.962 5.705 4.776 1.00 89.06 71 GLY A C 1
ATOM 562 O O . GLY A 1 71 ? -4.227 6.248 3.956 1.00 89.06 71 GLY A O 1
ATOM 563 N N . ARG A 1 72 ? -4.494 4.747 5.589 1.00 90.50 72 ARG A N 1
ATOM 564 C CA . ARG A 1 72 ? -3.103 4.254 5.526 1.00 90.50 72 ARG A CA 1
ATOM 565 C C . ARG A 1 72 ? -2.821 3.379 4.306 1.00 90.50 72 ARG A C 1
ATOM 567 O O . ARG A 1 72 ? -1.675 3.322 3.871 1.00 90.50 72 ARG A O 1
ATOM 574 N N . LEU A 1 73 ? -3.825 2.666 3.801 1.00 91.88 73 LEU A N 1
ATOM 575 C CA . LEU A 1 73 ? -3.697 1.798 2.630 1.00 91.88 73 LEU A CA 1
ATOM 576 C C . LEU A 1 73 ? -3.948 2.543 1.311 1.00 91.88 73 LEU A C 1
ATOM 578 O O . LEU A 1 73 ? -3.532 2.053 0.262 1.00 91.88 73 LEU A O 1
ATOM 582 N N . ALA A 1 74 ? -4.546 3.737 1.363 1.00 90.12 74 ALA A N 1
ATOM 583 C CA . ALA A 1 74 ? -4.820 4.570 0.196 1.00 90.12 74 ALA A CA 1
ATOM 584 C C . ALA A 1 74 ? -3.553 4.850 -0.627 1.00 90.12 74 ALA A C 1
ATOM 586 O O . ALA A 1 74 ? -3.534 4.590 -1.830 1.00 90.12 74 ALA A O 1
ATOM 587 N N . SER A 1 75 ? -2.461 5.270 0.022 1.00 89.69 75 SER A N 1
ATOM 588 C CA . SER A 1 75 ? -1.186 5.542 -0.659 1.00 89.69 75 SER A CA 1
ATOM 589 C C . SER A 1 75 ? -0.614 4.303 -1.348 1.00 89.69 75 SER A C 1
ATOM 591 O O . SER A 1 75 ? -0.172 4.381 -2.489 1.00 89.69 75 SER A O 1
ATOM 593 N N . VAL A 1 76 ? -0.689 3.137 -0.698 1.00 90.00 76 VAL A N 1
ATOM 594 C CA . VA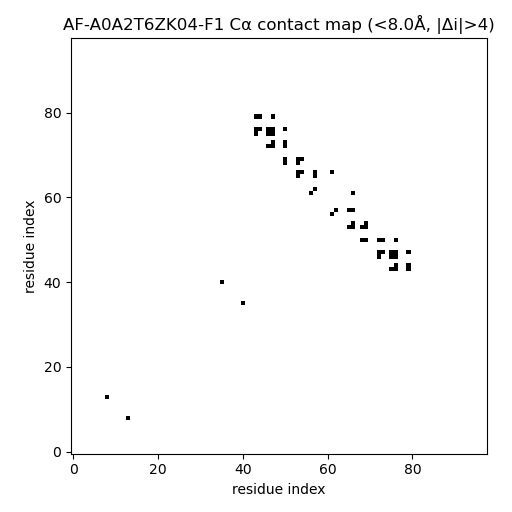L A 1 76 ? -0.234 1.864 -1.276 1.00 90.00 76 VAL A CA 1
ATOM 595 C C . VAL A 1 76 ? -1.062 1.505 -2.508 1.00 90.00 76 VAL A C 1
ATOM 597 O O . VAL A 1 76 ? -0.497 1.100 -3.520 1.00 90.00 76 VAL A O 1
ATOM 600 N N . SER A 1 77 ? -2.385 1.672 -2.441 1.00 89.06 77 SER A N 1
ATOM 601 C CA . SER A 1 77 ? -3.276 1.382 -3.568 1.00 89.06 77 SER A CA 1
ATOM 602 C C . SER A 1 77 ? -3.014 2.298 -4.769 1.00 89.06 77 SER A C 1
ATOM 604 O O . SER A 1 77 ? -3.017 1.834 -5.908 1.00 89.06 77 SER A O 1
ATOM 606 N N . GLN A 1 78 ? -2.718 3.577 -4.521 1.00 90.12 78 GLN A N 1
ATOM 607 C CA . GLN A 1 78 ? -2.397 4.547 -5.562 1.00 90.12 78 GLN A CA 1
ATOM 608 C C . GLN A 1 78 ? -1.047 4.237 -6.218 1.00 90.12 78 GLN A C 1
ATOM 610 O O . GLN A 1 78 ? -0.982 4.099 -7.436 1.00 90.12 78 GLN A O 1
ATOM 615 N N . SER A 1 79 ? 0.009 4.036 -5.426 1.00 87.44 79 SER A N 1
ATOM 616 C CA . SER A 1 79 ? 1.335 3.709 -5.962 1.00 87.44 79 SER A CA 1
ATOM 617 C C . SER A 1 79 ? 1.354 2.379 -6.725 1.00 87.44 79 SER A C 1
ATOM 619 O O . SER A 1 79 ? 2.139 2.215 -7.654 1.00 87.44 79 SER A O 1
ATOM 621 N N . LEU A 1 80 ? 0.488 1.422 -6.366 1.00 89.25 80 LEU A N 1
ATOM 622 C CA . LEU A 1 80 ? 0.329 0.175 -7.117 1.00 89.25 80 LEU A CA 1
ATOM 623 C C . LEU A 1 80 ? -0.249 0.441 -8.517 1.00 89.25 80 LEU A C 1
ATOM 625 O O . LEU A 1 80 ? 0.267 -0.105 -9.491 1.00 89.25 80 LEU A O 1
ATOM 629 N N . LYS A 1 81 ? -1.272 1.297 -8.635 1.00 89.50 81 LYS A N 1
ATOM 630 C CA . LYS A 1 81 ? -1.834 1.692 -9.939 1.00 89.50 81 LYS A CA 1
ATOM 631 C C . LYS A 1 81 ? -0.785 2.388 -10.801 1.00 89.50 81 LYS A C 1
ATOM 633 O O . LYS A 1 81 ? -0.527 1.938 -11.907 1.00 89.50 81 LYS A O 1
ATOM 638 N N . GLU A 1 82 ? -0.099 3.385 -10.244 1.00 89.44 82 GLU A N 1
ATOM 639 C CA . GLU A 1 82 ? 0.979 4.105 -10.937 1.00 89.44 82 GLU A CA 1
ATOM 640 C C . GLU A 1 82 ? 2.090 3.152 -11.411 1.00 89.44 82 GLU A C 1
ATOM 642 O O . GLU A 1 82 ? 2.600 3.280 -12.523 1.00 89.44 82 GLU A O 1
ATOM 647 N N . TYR A 1 83 ? 2.438 2.150 -10.598 1.00 87.50 83 TYR A N 1
ATOM 648 C CA . TYR A 1 83 ? 3.398 1.115 -10.975 1.00 87.50 83 TYR A CA 1
ATOM 649 C C . TYR A 1 83 ? 2.900 0.242 -12.137 1.00 87.50 83 TYR A C 1
ATOM 651 O O . TYR A 1 83 ? 3.661 -0.038 -13.064 1.00 87.50 83 TYR A O 1
ATOM 659 N N . GLN A 1 84 ? 1.636 -0.188 -12.108 1.00 87.44 84 GLN A N 1
ATOM 660 C CA . GLN A 1 84 ? 1.032 -0.968 -13.193 1.00 87.44 84 GLN A CA 1
ATOM 661 C C . GLN A 1 84 ? 0.950 -0.164 -14.492 1.00 87.44 84 GLN A C 1
ATOM 663 O O . GLN A 1 84 ? 1.307 -0.689 -15.546 1.00 87.44 84 GLN A O 1
ATOM 668 N N . ASP A 1 85 ? 0.565 1.108 -14.409 1.00 88.00 85 ASP A N 1
ATOM 669 C CA . ASP A 1 85 ? 0.501 2.020 -15.550 1.00 88.00 85 ASP A CA 1
ATOM 670 C C . ASP A 1 85 ? 1.894 2.247 -16.153 1.00 88.00 8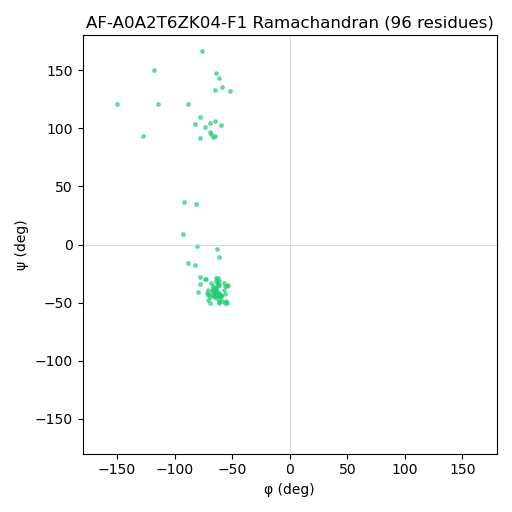5 ASP A C 1
ATOM 672 O O . ASP A 1 85 ? 2.069 2.188 -17.371 1.00 88.00 85 ASP A O 1
ATOM 676 N N . ALA A 1 86 ? 2.918 2.413 -15.310 1.00 86.62 86 ALA A N 1
ATOM 677 C CA . ALA A 1 86 ? 4.304 2.535 -15.755 1.00 86.62 86 ALA A CA 1
ATOM 678 C C . ALA A 1 86 ? 4.813 1.260 -16.449 1.00 86.62 86 ALA A C 1
ATOM 680 O O . ALA A 1 86 ? 5.502 1.350 -17.468 1.00 86.62 86 ALA A O 1
ATOM 681 N N . ILE A 1 87 ? 4.460 0.068 -15.946 1.00 86.19 87 ILE A N 1
ATOM 682 C CA . ILE A 1 87 ? 4.780 -1.196 -16.629 1.00 86.19 87 ILE A CA 1
ATOM 683 C C . ILE A 1 87 ? 4.067 -1.269 -17.977 1.00 86.19 87 ILE A C 1
ATOM 685 O O . ILE A 1 87 ? 4.698 -1.623 -18.973 1.00 86.19 87 ILE A O 1
ATOM 689 N N . ALA A 1 88 ? 2.776 -0.938 -18.022 1.00 83.88 88 ALA A N 1
ATOM 690 C CA . ALA A 1 88 ? 1.991 -0.971 -19.248 1.00 83.88 88 ALA A CA 1
ATOM 691 C C . ALA A 1 88 ? 2.595 -0.038 -20.310 1.00 83.88 88 ALA A C 1
ATOM 693 O O . ALA A 1 88 ? 2.875 -0.483 -21.425 1.00 83.88 88 ALA A O 1
ATOM 694 N N . ALA A 1 89 ? 2.914 1.205 -19.941 1.00 83.62 89 ALA A N 1
ATOM 695 C CA . ALA A 1 89 ? 3.584 2.170 -20.811 1.00 83.62 89 ALA A CA 1
ATOM 696 C C . ALA A 1 89 ? 4.965 1.676 -21.279 1.00 83.62 89 ALA A C 1
ATOM 698 O O . ALA A 1 89 ? 5.297 1.768 -22.462 1.00 83.62 89 ALA A O 1
ATOM 699 N N . CYS A 1 90 ? 5.760 1.088 -20.377 1.00 78.38 90 CYS A N 1
ATOM 700 C CA . CYS A 1 90 ? 7.067 0.531 -20.722 1.00 78.38 90 CYS A CA 1
ATOM 701 C C . CYS A 1 90 ? 6.937 -0.639 -21.714 1.00 78.38 90 CYS A C 1
ATOM 703 O O . CYS A 1 90 ? 7.645 -0.679 -22.721 1.00 78.38 90 CYS A O 1
ATOM 705 N N . SER A 1 91 ? 5.980 -1.544 -21.493 1.00 76.00 91 SER A N 1
ATOM 706 C CA . SER A 1 91 ? 5.710 -2.664 -22.400 1.00 76.00 91 SER A CA 1
ATOM 707 C C . SER A 1 91 ? 5.215 -2.211 -23.781 1.00 76.00 91 SER A C 1
ATOM 709 O O . SER A 1 91 ? 5.671 -2.744 -24.789 1.00 76.00 91 SER A O 1
ATOM 711 N N . GLN A 1 92 ? 4.369 -1.175 -23.853 1.00 69.88 92 GLN A N 1
ATOM 712 C CA . GLN A 1 92 ? 3.929 -0.586 -25.123 1.00 69.88 92 GLN A CA 1
ATOM 713 C C . GLN A 1 92 ? 5.082 0.072 -25.886 1.00 69.88 92 GLN A C 1
ATOM 715 O O . GLN A 1 92 ? 5.195 -0.107 -27.097 1.00 69.88 92 GLN A O 1
ATOM 720 N N . SER A 1 93 ? 5.977 0.784 -25.196 1.00 59.56 93 SER A N 1
ATOM 721 C CA . SER A 1 93 ? 7.129 1.433 -25.838 1.00 59.56 93 SER A CA 1
ATOM 722 C C . SER A 1 93 ? 8.124 0.441 -26.464 1.00 59.56 93 SER A C 1
ATOM 724 O O . SER A 1 93 ? 8.748 0.752 -27.479 1.00 59.56 93 SER A O 1
ATOM 726 N N . LEU A 1 94 ? 8.223 -0.777 -25.916 1.00 58.47 94 LEU A N 1
ATOM 727 C CA . LEU A 1 94 ? 9.018 -1.869 -26.490 1.00 58.47 94 LEU A CA 1
ATOM 728 C C . LEU A 1 94 ? 8.371 -2.474 -27.746 1.00 58.47 94 LEU A C 1
ATOM 730 O O . LEU A 1 94 ? 9.091 -2.927 -28.630 1.00 58.47 94 LEU A O 1
ATOM 734 N N . PHE A 1 95 ? 7.040 -2.449 -27.849 1.00 52.72 95 PHE A N 1
ATOM 735 C CA . PHE A 1 95 ? 6.304 -2.997 -28.993 1.00 52.72 95 PHE A CA 1
ATOM 736 C C . PHE A 1 95 ? 6.327 -2.073 -30.223 1.00 52.72 95 PHE A C 1
ATOM 738 O O . PHE A 1 95 ? 6.266 -2.552 -31.345 1.00 52.72 95 PHE A O 1
ATOM 745 N N . ILE A 1 96 ? 6.445 -0.754 -30.028 1.00 52.91 96 ILE A N 1
ATOM 746 C CA . ILE A 1 96 ? 6.456 0.245 -31.119 1.00 52.91 96 ILE A CA 1
ATOM 747 C C . ILE A 1 96 ? 7.849 0.382 -31.773 1.00 52.91 96 ILE A C 1
ATOM 749 O O . ILE A 1 96 ? 7.965 0.900 -32.879 1.00 52.91 96 ILE A O 1
ATOM 753 N N . 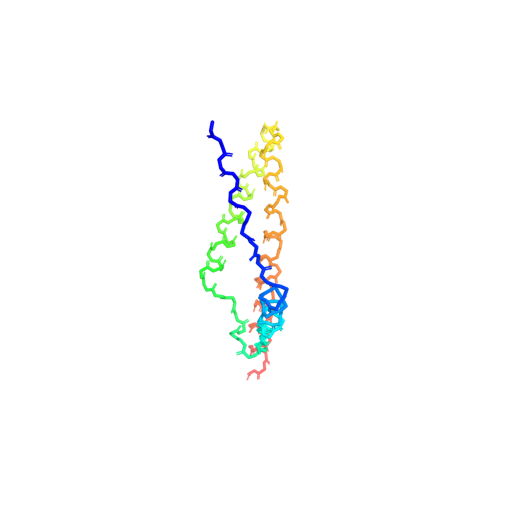SER A 1 97 ? 8.911 -0.083 -31.107 1.00 50.97 97 SER A N 1
ATOM 754 C CA . SER A 1 97 ? 10.294 -0.026 -31.620 1.00 50.97 97 SER A CA 1
ATOM 755 C C . SER A 1 97 ? 10.744 -1.289 -32.380 1.00 50.97 97 SER A C 1
ATOM 757 O O . SER A 1 97 ? 11.936 -1.416 -32.659 1.00 50.97 97 SER A O 1
ATOM 759 N N . SER A 1 98 ? 9.833 -2.230 -32.668 1.00 47.62 98 SER A N 1
ATOM 760 C CA . SER A 1 98 ? 10.079 -3.453 -33.463 1.00 47.62 98 SER A CA 1
ATOM 761 C C . SER A 1 98 ? 9.327 -3.389 -34.787 1.00 47.62 98 SER A C 1
ATOM 763 O O . SER A 1 98 ? 9.882 -3.887 -35.789 1.00 47.62 98 SER A O 1
#

Secondary structure (DSSP, 8-state):
----------HHHHHHHHHHHHT------S-S-SS--HHHHHHHHHHHHHHHHHHHHHHHS--HHHHHHHHHHHHHHHHHHHHHHHHHHHHHHHHHT-

Foldseek 3Di:
DDDPPPPPQDPVNVVVVVVVVVVPPPPDPPPDPPDDDVVVLVVLVVLLVLLVVLVVVCVVPNDPVSVVSNVVSVVSNVVSVVRVVVVVVVVVVVVVVD

Organism: Tuber borchii (NCBI:txid42251)

Radius of gyration: 23.81 Å; Cα contacts (8 Å, |Δi|>4): 31; chains: 1; bounding box: 58×17×80 Å

Sequence (98 aa):
MISRMATYTCHRCVFGRLLRSAFQLRFQSSVGPKFLADGLLRRAQQLSNEHSGLEKQLADSYDKKLATRAGRLASVSQSLKEYQDAIAACSQSLFISS

Mean predicted aligned error: 15.1 Å